Protein AF-A0A093BJF7-F1 (afdb_monomer)

Secondary structure (DSSP, 8-state):
----------PPP---------------------------------------------------TT-HHHHHS--BTTT----SGGGG-PEEPTTT--EE-TTTTT----HHHHHH----GGG--BTTT-----GGGEEE-TTT--EEEGGGSSSPPSS--SS----TT--

Mean predicted aligned error: 15.17 Å

Solvent-accessible surface area (backbone atoms only — not comparable to full-atom values): 11960 Å² total; per-residue (Å²): 142,87,80,85,87,84,83,84,77,83,74,84,92,81,80,93,75,88,85,83,86,86,84,88,87,85,90,81,87,84,87,81,86,88,85,87,84,89,88,80,86,92,82,83,88,77,88,73,78,74,75,81,70,85,69,80,80,84,77,89,85,86,76,63,98,80,42,65,66,72,74,75,49,75,50,18,74,85,79,72,44,50,60,62,79,80,56,39,55,62,47,54,17,73,79,80,61,54,31,31,34,40,77,81,72,72,50,62,95,37,75,59,26,70,73,71,53,38,56,44,85,92,63,50,40,18,75,75,79,70,46,67,67,65,67,94,46,47,44,56,16,79,64,47,60,60,27,35,34,34,72,65,42,89,79,56,42,94,64,83,72,95,62,92,46,70,45,88,84,78,105

Structure (mmCIF, N/CA/C/O backbone):
data_AF-A0A093BJF7-F1
#
_entry.id   AF-A0A093BJF7-F1
#
loop_
_atom_site.group_PDB
_atom_site.id
_atom_site.type_symbol
_atom_site.label_atom_id
_atom_site.label_alt_id
_atom_site.label_comp_id
_atom_site.label_asym_id
_atom_site.label_entity_id
_atom_site.label_seq_id
_atom_site.pdbx_PDB_ins_code
_atom_site.Cartn_x
_atom_site.Cartn_y
_atom_site.Cartn_z
_atom_site.occupancy
_atom_site.B_iso_or_equiv
_atom_site.auth_seq_id
_atom_site.auth_comp_id
_atom_site.auth_asym_id
_atom_site.auth_atom_id
_atom_site.pdbx_PDB_m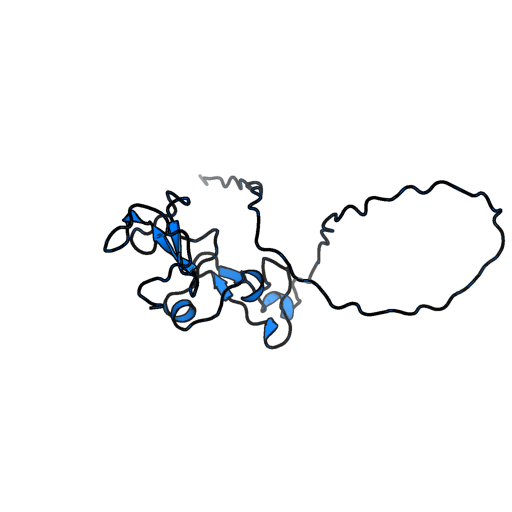odel_num
ATOM 1 N N . GLY A 1 1 ? 30.939 32.167 -0.926 1.00 39.66 1 GLY A N 1
ATOM 2 C CA . GLY A 1 1 ? 30.081 31.260 -0.145 1.00 39.66 1 GLY A CA 1
ATOM 3 C C . GLY A 1 1 ? 29.336 30.329 -1.075 1.00 39.66 1 GLY A C 1
ATOM 4 O O . GLY A 1 1 ? 28.675 30.816 -1.981 1.00 39.66 1 GLY A O 1
ATOM 5 N N . ARG A 1 2 ? 29.470 29.016 -0.872 1.00 39.56 2 ARG A N 1
ATOM 6 C CA . ARG A 1 2 ? 28.565 27.978 -1.387 1.00 39.56 2 ARG A CA 1
ATOM 7 C C . ARG A 1 2 ? 28.518 26.885 -0.322 1.00 39.56 2 ARG A C 1
ATOM 9 O O . ARG A 1 2 ? 29.534 26.258 -0.048 1.00 39.56 2 ARG A O 1
ATOM 16 N N . GLY A 1 3 ? 27.385 26.802 0.365 1.00 35.59 3 GLY A N 1
ATOM 17 C CA . GLY A 1 3 ? 27.161 25.908 1.493 1.00 35.59 3 GLY A CA 1
ATOM 18 C C . GLY A 1 3 ? 26.616 24.544 1.077 1.00 35.59 3 GLY A C 1
ATOM 19 O O . GLY A 1 3 ? 26.027 24.415 0.007 1.00 35.59 3 GLY A O 1
ATOM 20 N N . SER A 1 4 ? 26.806 23.599 2.009 1.00 38.75 4 SER A N 1
ATOM 21 C CA . SER A 1 4 ? 26.050 22.360 2.291 1.00 38.75 4 SER A CA 1
ATOM 22 C C . SER A 1 4 ? 25.881 21.350 1.143 1.00 38.75 4 SER A C 1
ATOM 24 O O . SER A 1 4 ? 25.289 21.660 0.124 1.00 38.75 4 SER A O 1
ATOM 26 N N . GLY A 1 5 ? 26.312 20.089 1.216 1.00 33.88 5 GLY A N 1
ATOM 27 C CA . GLY A 1 5 ? 26.464 19.210 2.377 1.00 33.88 5 GLY A CA 1
ATOM 28 C C . GLY A 1 5 ? 25.358 18.147 2.363 1.00 33.88 5 GLY A C 1
ATOM 29 O O . GLY A 1 5 ? 24.386 18.277 3.095 1.00 33.88 5 GLY A O 1
ATOM 30 N N . PHE A 1 6 ? 25.492 17.111 1.526 1.00 39.88 6 PHE A N 1
ATOM 31 C CA . PHE A 1 6 ? 24.613 15.933 1.530 1.00 39.88 6 PHE A CA 1
ATOM 32 C C . PHE A 1 6 ? 25.340 14.736 2.163 1.00 39.88 6 PHE A C 1
ATOM 34 O O . PHE A 1 6 ? 26.230 14.171 1.526 1.00 39.88 6 PHE A O 1
ATOM 41 N N . PRO A 1 7 ? 24.972 14.285 3.375 1.00 44.25 7 PRO A N 1
ATOM 42 C CA . PRO A 1 7 ? 25.393 12.984 3.867 1.00 44.25 7 PRO A CA 1
ATOM 43 C C . PRO A 1 7 ? 24.355 11.926 3.466 1.00 44.25 7 PRO A C 1
ATOM 45 O O . PRO A 1 7 ? 23.308 11.773 4.097 1.00 44.25 7 PRO A O 1
ATOM 48 N N . GLY A 1 8 ? 24.652 11.168 2.409 1.00 38.47 8 GLY A N 1
ATOM 49 C CA . GLY A 1 8 ? 23.887 9.985 2.015 1.00 38.47 8 GLY A CA 1
ATOM 50 C C . GLY A 1 8 ? 24.096 8.833 2.999 1.00 38.47 8 GLY A C 1
ATOM 51 O O . GLY A 1 8 ? 24.945 7.972 2.785 1.00 38.47 8 GLY A O 1
ATOM 52 N N . LYS A 1 9 ? 23.312 8.792 4.082 1.00 37.53 9 LYS A N 1
ATOM 53 C CA . LYS A 1 9 ? 23.197 7.602 4.940 1.00 37.53 9 LYS A CA 1
ATOM 54 C C . LYS A 1 9 ? 22.401 6.528 4.191 1.00 37.53 9 LYS A C 1
ATOM 56 O O . LYS A 1 9 ? 21.173 6.518 4.243 1.00 37.53 9 LYS A O 1
ATOM 61 N N . ARG A 1 10 ? 23.093 5.597 3.523 1.00 44.72 10 ARG A N 1
ATOM 62 C CA . ARG A 1 10 ? 22.508 4.290 3.180 1.00 44.72 10 ARG A CA 1
ATOM 63 C C . ARG A 1 10 ? 22.147 3.603 4.498 1.00 44.72 10 ARG A C 1
ATOM 65 O O . ARG A 1 10 ? 23.033 3.335 5.307 1.00 44.72 10 ARG A O 1
ATOM 72 N N . ARG A 1 11 ? 20.855 3.388 4.750 1.00 46.69 11 ARG A N 1
ATOM 73 C CA . ARG A 1 11 ? 20.400 2.596 5.899 1.00 46.69 11 ARG A CA 1
ATOM 74 C C . ARG A 1 11 ? 20.391 1.106 5.532 1.00 46.69 11 ARG A C 1
ATOM 76 O O . ARG A 1 11 ? 20.098 0.789 4.379 1.00 46.69 11 ARG A O 1
ATOM 83 N N . PRO A 1 12 ? 20.710 0.202 6.474 1.00 34.84 12 PRO A N 1
ATOM 84 C CA . PRO A 1 12 ? 20.737 -1.231 6.212 1.00 34.84 12 PRO A CA 1
ATOM 85 C C . PRO A 1 12 ? 19.312 -1.748 6.000 1.00 34.84 12 PRO A C 1
ATOM 87 O O . PRO A 1 12 ? 18.407 -1.388 6.753 1.00 34.84 12 PRO A O 1
ATOM 90 N N . ARG A 1 13 ? 19.113 -2.615 5.003 1.00 43.50 13 ARG A N 1
ATOM 91 C CA . ARG A 1 13 ? 17.916 -3.460 4.932 1.00 43.50 13 ARG A CA 1
ATOM 92 C C . ARG A 1 13 ? 18.049 -4.546 5.992 1.00 43.50 13 ARG A C 1
ATOM 94 O O . ARG A 1 13 ? 18.952 -5.371 5.914 1.00 43.50 13 ARG A O 1
ATOM 101 N N . GLY A 1 14 ? 17.145 -4.542 6.960 1.00 37.44 14 GLY A N 1
ATOM 102 C CA . GLY A 1 14 ? 17.016 -5.619 7.926 1.00 37.44 14 GLY A CA 1
ATOM 103 C C . GLY A 1 14 ? 15.730 -5.484 8.723 1.00 37.44 14 GLY A C 1
ATOM 104 O O . GLY A 1 14 ? 15.617 -4.581 9.542 1.00 37.44 14 GLY A O 1
ATOM 105 N N . ALA A 1 15 ? 14.786 -6.387 8.475 1.00 35.66 15 ALA A N 1
ATOM 106 C CA . ALA A 1 15 ? 13.943 -7.003 9.496 1.00 35.66 15 ALA A CA 1
ATOM 107 C C . ALA A 1 15 ? 13.157 -8.137 8.830 1.00 35.66 15 ALA A C 1
ATOM 109 O O . ALA A 1 15 ? 12.295 -7.901 7.985 1.00 35.66 15 ALA A O 1
ATOM 110 N N . GLY A 1 16 ? 13.490 -9.372 9.204 1.00 44.47 16 GLY A N 1
ATOM 111 C CA . GLY A 1 16 ? 12.647 -10.522 8.929 1.00 44.47 16 GLY A CA 1
ATOM 112 C C . GLY A 1 16 ? 11.285 -10.325 9.583 1.00 44.47 16 GLY A C 1
ATOM 113 O O . GLY A 1 16 ? 11.195 -10.025 10.772 1.00 44.47 16 GLY A O 1
ATOM 114 N N . LEU A 1 17 ? 10.234 -10.515 8.796 1.00 44.56 17 LEU A N 1
ATOM 115 C CA . LEU A 1 17 ? 8.906 -10.799 9.304 1.00 44.56 17 LEU A CA 1
ATOM 116 C C . LEU A 1 17 ? 8.446 -12.101 8.668 1.00 44.56 17 LEU A C 1
ATOM 118 O O . LEU A 1 17 ? 8.380 -12.256 7.449 1.00 44.56 17 LEU A O 1
ATOM 122 N N . SER A 1 18 ? 8.205 -13.056 9.549 1.00 42.81 18 SER A N 1
ATOM 123 C CA . SER A 1 18 ? 7.735 -14.393 9.261 1.00 42.81 18 SER A CA 1
ATOM 124 C C . SER A 1 18 ? 6.359 -14.375 8.591 1.00 42.81 18 SER A C 1
ATOM 126 O O . SER A 1 18 ? 5.424 -13.761 9.095 1.00 42.81 18 SER A O 1
ATOM 128 N N . GLY A 1 19 ? 6.223 -15.168 7.525 1.00 41.22 19 GLY A N 1
ATOM 129 C CA . GLY A 1 19 ? 5.030 -15.985 7.299 1.00 41.22 19 GLY A CA 1
ATOM 130 C C . GLY A 1 19 ? 3.944 -15.435 6.375 1.00 41.22 19 GLY A C 1
ATOM 131 O O . GLY A 1 19 ? 2.891 -15.022 6.842 1.00 41.22 19 GLY A O 1
ATOM 132 N N . ARG A 1 20 ? 4.098 -15.657 5.064 1.00 42.88 20 ARG A N 1
ATOM 133 C CA . ARG A 1 20 ? 3.015 -16.205 4.222 1.00 42.88 20 ARG A CA 1
ATOM 134 C C . ARG A 1 20 ? 3.624 -17.242 3.273 1.00 42.88 20 ARG A C 1
ATOM 136 O O . ARG A 1 20 ? 4.458 -16.922 2.436 1.00 42.88 20 ARG A O 1
ATOM 143 N N . GLY A 1 21 ? 3.278 -18.507 3.518 1.00 33.47 21 GLY A N 1
ATOM 144 C CA . GLY A 1 21 ? 3.896 -19.688 2.918 1.00 33.47 21 GLY A CA 1
ATOM 145 C C . GLY A 1 21 ? 3.739 -19.766 1.400 1.00 33.47 21 GLY A C 1
ATOM 146 O O . GLY A 1 21 ? 2.660 -19.540 0.856 1.00 33.47 21 GLY A O 1
ATOM 147 N N . GLY A 1 22 ? 4.838 -20.123 0.737 1.00 36.53 22 GLY A N 1
ATOM 148 C CA . GLY A 1 22 ? 4.892 -20.389 -0.692 1.00 36.53 22 GLY A CA 1
ATOM 149 C C . GLY A 1 22 ? 4.253 -21.725 -1.073 1.00 36.53 22 GLY A C 1
ATOM 150 O O . GLY A 1 22 ? 4.296 -22.706 -0.329 1.00 36.53 22 GLY A O 1
ATOM 151 N N . ARG A 1 23 ? 3.698 -21.772 -2.284 1.00 42.12 23 ARG A N 1
ATOM 152 C CA . ARG A 1 23 ? 3.413 -23.008 -3.017 1.00 42.12 23 ARG A CA 1
ATOM 153 C C . ARG A 1 23 ? 4.191 -22.953 -4.324 1.00 42.12 23 ARG A C 1
ATOM 155 O O . ARG A 1 23 ? 3.843 -22.192 -5.217 1.00 42.12 23 ARG A O 1
ATOM 162 N N . GLY A 1 24 ? 5.263 -23.735 -4.408 1.00 35.97 24 GLY A N 1
ATOM 163 C CA . GLY A 1 24 ? 5.992 -23.960 -5.653 1.00 35.97 24 GLY A CA 1
ATOM 164 C C . GLY A 1 24 ? 5.368 -25.081 -6.487 1.00 35.97 24 GLY A C 1
ATOM 165 O O . GLY A 1 24 ? 4.799 -26.015 -5.923 1.00 35.97 24 GLY A O 1
ATOM 166 N N . ARG A 1 25 ? 5.519 -24.999 -7.817 1.00 41.12 25 ARG A N 1
ATOM 167 C CA . ARG A 1 25 ? 6.045 -26.058 -8.712 1.00 41.12 25 ARG A CA 1
ATOM 168 C C . ARG A 1 25 ? 5.743 -25.745 -10.183 1.00 41.12 25 ARG A C 1
ATOM 170 O O . ARG A 1 25 ? 4.582 -25.699 -10.564 1.00 41.12 25 ARG A O 1
ATOM 177 N N . SER A 1 26 ? 6.778 -25.792 -11.020 1.00 36.66 26 SER A N 1
ATOM 178 C CA . SER A 1 26 ? 6.759 -26.620 -12.236 1.00 36.66 26 SER A CA 1
ATOM 179 C C . SER A 1 26 ? 8.188 -26.971 -12.651 1.00 36.66 26 SER A C 1
ATOM 181 O O . SER A 1 26 ? 9.026 -26.103 -12.872 1.00 36.66 26 SER A O 1
ATOM 183 N N . LYS A 1 27 ? 8.449 -28.277 -12.701 1.00 39.34 27 LYS A N 1
ATOM 184 C CA . LYS A 1 27 ? 9.707 -28.942 -13.043 1.00 39.34 27 LYS A CA 1
ATOM 185 C C . LYS A 1 27 ? 9.759 -29.113 -14.564 1.00 39.34 27 LYS A C 1
ATOM 187 O O . LYS A 1 27 ? 8.906 -29.817 -15.095 1.00 39.34 27 LYS A O 1
ATOM 192 N N . LEU A 1 28 ? 10.739 -28.514 -15.245 1.00 37.16 28 LEU A N 1
ATOM 193 C CA . LEU A 1 28 ? 11.035 -28.807 -16.652 1.00 37.16 28 LEU A CA 1
ATOM 194 C C . LEU A 1 28 ? 12.356 -29.586 -16.738 1.00 37.16 28 LEU A C 1
ATOM 196 O O . LEU A 1 28 ? 13.340 -29.252 -16.086 1.00 37.16 28 LEU A O 1
ATOM 200 N N . LYS A 1 29 ? 12.318 -30.699 -17.467 1.00 35.31 29 LYS A N 1
ATOM 201 C CA . LYS A 1 29 ? 13.340 -31.747 -17.538 1.00 35.31 29 LYS A CA 1
ATOM 202 C C . LYS A 1 29 ? 14.241 -31.479 -18.750 1.00 35.31 29 LYS A C 1
ATOM 204 O O . LYS A 1 29 ? 13.763 -31.612 -19.870 1.00 35.31 29 LYS A O 1
ATOM 209 N N . ASN A 1 30 ? 15.520 -31.164 -18.536 1.00 34.16 30 ASN A N 1
ATOM 210 C CA . ASN A 1 30 ? 16.539 -31.212 -19.591 1.00 34.16 30 ASN A CA 1
ATOM 211 C C . ASN A 1 30 ? 17.168 -32.611 -19.633 1.00 34.16 30 ASN A C 1
ATOM 213 O O . ASN A 1 30 ? 17.595 -33.131 -18.604 1.00 34.16 30 ASN A O 1
ATOM 217 N N . GLY A 1 31 ? 17.231 -33.212 -20.821 1.00 34.22 31 GLY A N 1
ATOM 218 C CA . GLY A 1 31 ? 18.110 -34.342 -21.115 1.00 34.22 31 GLY A CA 1
ATOM 219 C C . GLY A 1 31 ? 19.350 -33.830 -21.843 1.00 34.22 31 GLY A C 1
ATOM 220 O O . GLY A 1 31 ? 19.215 -33.192 -22.882 1.00 34.22 31 GLY A O 1
ATOM 221 N N . VAL A 1 32 ? 20.538 -34.099 -21.303 1.00 38.06 32 VAL A N 1
ATOM 222 C CA . VAL A 1 32 ? 21.822 -33.898 -21.990 1.00 38.06 32 VAL A CA 1
ATOM 223 C C . VAL A 1 32 ? 22.521 -35.250 -22.073 1.00 38.06 32 VAL A C 1
ATOM 225 O O . VAL A 1 32 ? 22.653 -35.951 -21.071 1.00 38.06 32 VAL A O 1
ATOM 228 N N . GLY A 1 33 ? 22.901 -35.615 -23.298 1.00 34.53 33 GLY A N 1
ATOM 229 C CA . GLY A 1 33 ? 23.634 -36.828 -23.633 1.00 34.53 33 GLY A CA 1
ATOM 230 C C . GLY A 1 33 ? 25.110 -36.757 -23.242 1.00 34.53 33 GLY A C 1
ATOM 231 O O . GLY A 1 33 ? 25.728 -35.696 -23.212 1.00 34.53 33 GLY A O 1
ATOM 232 N N . THR A 1 34 ? 25.630 -37.934 -22.927 1.00 34.00 34 THR A N 1
ATOM 233 C CA . THR A 1 34 ? 26.943 -38.258 -22.371 1.00 34.00 34 THR A CA 1
ATOM 234 C C . THR A 1 34 ? 28.069 -38.166 -23.406 1.00 34.00 34 THR A C 1
ATOM 236 O O . THR A 1 34 ? 27.923 -38.672 -24.516 1.00 34.00 34 THR A O 1
ATOM 239 N N . VAL A 1 35 ? 29.231 -37.640 -23.009 1.00 36.06 35 VAL A N 1
ATOM 240 C CA . VAL A 1 35 ? 30.523 -37.942 -23.649 1.00 36.06 35 VAL A CA 1
ATOM 241 C C . VAL A 1 35 ? 31.495 -38.380 -22.553 1.00 36.06 35 VAL A C 1
ATOM 243 O O . VAL A 1 35 ? 31.699 -37.672 -21.571 1.00 36.06 35 VAL A O 1
ATOM 246 N N . VAL A 1 36 ? 32.033 -39.588 -22.711 1.00 34.81 36 VAL A N 1
ATOM 247 C CA . VAL A 1 36 ? 32.970 -40.267 -21.806 1.00 34.81 36 VAL A CA 1
ATOM 248 C C . VAL A 1 36 ? 34.414 -40.059 -22.272 1.00 34.81 36 VAL A C 1
ATOM 250 O O . VAL A 1 36 ? 34.686 -40.147 -23.467 1.00 34.81 36 VAL A O 1
ATOM 253 N N . ILE A 1 37 ? 35.346 -39.849 -21.336 1.00 37.12 37 ILE A N 1
ATOM 254 C CA . ILE A 1 37 ? 36.798 -39.995 -21.555 1.00 37.12 37 ILE A CA 1
ATOM 255 C C . ILE A 1 37 ? 37.374 -40.822 -20.383 1.00 37.12 37 ILE A C 1
ATOM 257 O O . ILE A 1 37 ? 37.041 -40.523 -19.235 1.00 37.12 37 ILE A O 1
ATOM 261 N N . PRO A 1 38 ? 38.189 -41.869 -20.630 1.00 32.50 38 PRO A N 1
ATOM 262 C CA . PRO A 1 38 ? 38.652 -42.798 -19.597 1.00 32.50 38 PRO A CA 1
ATOM 263 C C . PRO A 1 38 ? 40.009 -42.393 -18.994 1.00 32.50 38 PRO A C 1
ATOM 265 O O . PRO A 1 38 ? 40.899 -41.970 -19.730 1.00 32.50 38 PRO A O 1
ATOM 268 N N . GLY A 1 39 ? 40.205 -42.608 -17.682 1.00 38.94 39 GLY A N 1
ATOM 269 C CA . GLY A 1 39 ? 41.561 -42.661 -17.110 1.00 38.94 39 GLY A CA 1
ATOM 270 C C . GLY A 1 39 ? 41.817 -42.120 -15.698 1.00 38.94 39 GLY A C 1
ATOM 271 O O . GLY A 1 39 ? 42.900 -41.584 -15.498 1.00 38.94 39 GLY A O 1
ATOM 272 N N . VAL A 1 40 ? 40.921 -42.259 -14.709 1.00 34.25 40 VAL A N 1
ATOM 273 C CA . VAL A 1 40 ? 41.287 -42.030 -13.291 1.00 34.25 40 VAL A CA 1
ATOM 274 C C . VAL A 1 40 ? 40.641 -43.083 -12.385 1.00 34.25 40 VAL A C 1
ATOM 276 O O . VAL A 1 40 ? 39.472 -43.429 -12.531 1.00 34.25 40 VAL A O 1
ATOM 279 N N . THR A 1 41 ? 41.465 -43.622 -11.493 1.00 37.06 41 THR A N 1
ATOM 280 C CA . THR A 1 41 ? 41.245 -44.740 -10.569 1.00 37.06 41 THR A CA 1
ATOM 281 C C . THR A 1 41 ? 40.142 -44.500 -9.535 1.00 37.06 41 THR A C 1
ATOM 283 O O . THR A 1 41 ? 40.013 -43.411 -8.984 1.00 37.06 41 THR A O 1
ATOM 286 N N . THR A 1 42 ? 39.403 -45.566 -9.231 1.00 40.66 42 THR A N 1
ATOM 287 C CA . THR A 1 42 ? 38.348 -45.674 -8.216 1.00 40.66 42 THR A CA 1
ATOM 288 C C . THR A 1 42 ? 38.885 -45.553 -6.788 1.00 40.66 42 THR A C 1
ATOM 290 O O . THR A 1 42 ? 39.727 -46.359 -6.389 1.00 40.66 42 THR A O 1
ATOM 293 N N . MET A 1 43 ? 38.335 -44.627 -5.999 1.00 39.03 43 MET A N 1
ATOM 294 C CA . MET A 1 43 ? 38.333 -44.688 -4.533 1.00 39.03 43 MET A CA 1
ATOM 295 C C . MET A 1 43 ? 36.966 -44.217 -4.019 1.00 39.03 43 MET A C 1
ATOM 297 O O . MET A 1 43 ? 36.495 -43.141 -4.380 1.00 39.03 43 MET A O 1
ATOM 301 N N . ASP A 1 44 ? 36.326 -45.079 -3.234 1.00 36.31 44 ASP A N 1
ATOM 302 C CA . ASP A 1 44 ? 34.984 -44.929 -2.674 1.00 36.31 44 ASP A CA 1
ATOM 303 C C . ASP A 1 44 ? 34.971 -44.119 -1.364 1.00 36.31 44 ASP A C 1
ATOM 305 O O . ASP A 1 44 ? 35.932 -44.132 -0.597 1.00 36.31 44 ASP A O 1
ATOM 309 N N . ILE A 1 45 ? 33.793 -43.547 -1.084 1.00 41.09 45 ILE A N 1
ATOM 310 C CA . ILE A 1 45 ? 33.260 -43.140 0.230 1.00 41.09 45 ILE A CA 1
ATOM 311 C C . ILE A 1 45 ? 33.834 -41.863 0.874 1.00 41.09 45 ILE A C 1
ATOM 313 O O . ILE A 1 45 ? 34.836 -41.848 1.582 1.00 41.09 45 ILE A O 1
ATOM 317 N N . SER A 1 46 ? 33.032 -40.798 0.806 1.00 40.66 46 SER A N 1
ATOM 318 C CA . SER A 1 46 ? 32.284 -40.322 1.981 1.00 40.66 46 SER A CA 1
ATOM 319 C C . SER A 1 46 ? 31.133 -39.428 1.535 1.00 40.66 46 SER A C 1
ATOM 321 O O . SER A 1 46 ? 31.324 -38.421 0.860 1.00 40.66 46 SER A O 1
ATOM 323 N N . SER A 1 47 ? 29.917 -39.826 1.902 1.00 43.66 47 SER A N 1
ATOM 324 C CA . SER A 1 47 ? 28.706 -39.032 1.733 1.00 43.66 47 SER A CA 1
ATOM 325 C C . SER A 1 47 ? 28.761 -37.818 2.657 1.00 43.66 47 SER A C 1
ATOM 327 O O . SER A 1 47 ? 28.248 -37.860 3.773 1.00 43.66 47 SER A O 1
ATOM 329 N N . ASN A 1 48 ? 29.354 -36.723 2.190 1.00 39.25 48 ASN A N 1
ATOM 330 C CA . ASN A 1 48 ? 28.978 -35.418 2.704 1.00 39.25 48 ASN A CA 1
ATOM 331 C C . ASN A 1 48 ? 27.605 -35.118 2.114 1.00 39.25 48 ASN A C 1
ATOM 333 O O . ASN A 1 48 ? 27.445 -34.923 0.912 1.00 39.25 48 ASN A O 1
ATOM 337 N N . LYS A 1 49 ? 26.580 -35.201 2.964 1.00 43.31 49 LYS A N 1
ATOM 338 C CA . LYS A 1 49 ? 25.312 -34.540 2.687 1.00 43.31 49 LYS A CA 1
ATOM 339 C C . LYS A 1 49 ? 25.640 -33.056 2.670 1.00 43.31 49 LYS A C 1
ATOM 341 O O . LYS A 1 49 ? 25.685 -32.442 3.730 1.00 43.31 49 LYS A O 1
ATOM 346 N N . ASP A 1 50 ? 25.930 -32.528 1.489 1.00 45.91 50 ASP A N 1
ATOM 347 C CA . ASP A 1 50 ? 25.912 -31.095 1.273 1.00 45.91 50 ASP A CA 1
ATOM 348 C C . ASP A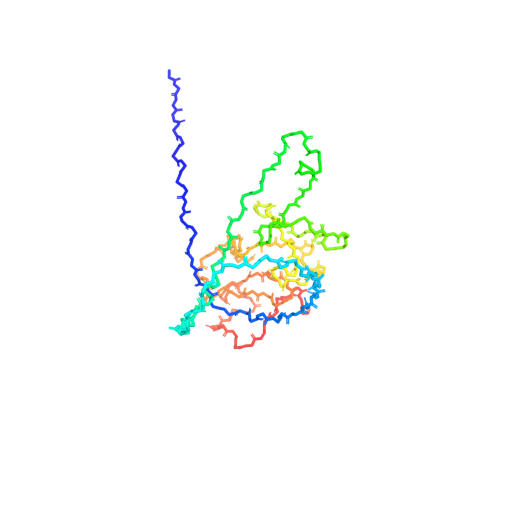 1 50 ? 24.488 -30.657 1.609 1.00 45.91 50 ASP A C 1
ATOM 350 O O . ASP A 1 50 ? 23.519 -30.975 0.913 1.00 45.91 50 ASP A O 1
ATOM 354 N N . GLU A 1 51 ? 24.346 -30.036 2.774 1.00 58.44 51 GLU A N 1
ATOM 355 C CA . GLU A 1 51 ? 23.188 -29.228 3.089 1.00 58.44 51 GLU A CA 1
ATOM 356 C C . GLU A 1 51 ? 23.155 -28.166 1.991 1.00 58.44 51 GLU A C 1
ATOM 358 O O . GLU A 1 51 ? 23.976 -27.253 2.000 1.00 58.44 51 GLU A O 1
ATOM 363 N N . GLU A 1 52 ? 22.300 -28.355 0.976 1.00 59.84 52 GLU A N 1
ATOM 364 C CA . GLU A 1 52 ? 22.061 -27.371 -0.082 1.00 59.84 52 GLU A CA 1
ATOM 365 C C . GLU A 1 52 ? 21.544 -26.101 0.592 1.00 59.84 52 GLU A C 1
ATOM 367 O O . GLU A 1 52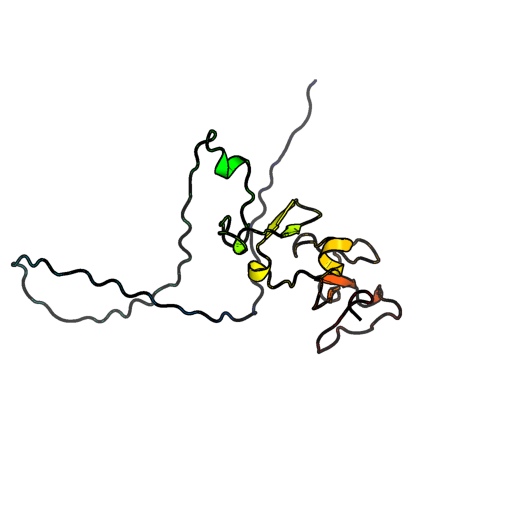 ? 20.347 -25.890 0.811 1.00 59.84 52 GLU A O 1
ATOM 372 N N . GLU A 1 53 ? 22.500 -25.275 0.995 1.00 58.75 53 GLU A N 1
ATOM 373 C CA . GLU A 1 53 ? 22.294 -23.961 1.535 1.00 58.75 53 GLU A CA 1
ATOM 374 C C . GLU A 1 53 ? 21.591 -23.184 0.427 1.00 58.75 53 GLU A C 1
ATOM 376 O O . GLU A 1 53 ? 22.153 -22.937 -0.643 1.00 58.75 53 GLU A O 1
ATOM 381 N N . ASN A 1 54 ? 20.321 -22.853 0.655 1.00 60.25 54 ASN A N 1
ATOM 382 C CA . ASN A 1 54 ? 19.499 -22.032 -0.225 1.00 60.25 54 ASN A CA 1
ATOM 383 C C . ASN A 1 54 ? 20.024 -20.583 -0.211 1.00 60.25 54 ASN A C 1
ATOM 385 O O . ASN A 1 54 ? 19.314 -19.650 0.174 1.00 60.25 54 ASN A O 1
ATOM 389 N N . SER A 1 55 ? 21.300 -20.399 -0.555 1.00 72.56 55 SER A N 1
ATOM 390 C CA . SER A 1 55 ? 21.936 -19.102 -0.661 1.00 72.56 55 SER A CA 1
ATOM 391 C C . SER A 1 55 ? 21.277 -18.389 -1.837 1.00 72.56 55 SER A C 1
ATOM 393 O O . SER A 1 55 ? 21.324 -18.817 -2.993 1.00 72.56 55 SER A O 1
ATOM 395 N N . MET A 1 56 ? 20.548 -17.319 -1.526 1.00 69.62 56 MET A N 1
ATOM 396 C CA . MET A 1 56 ? 20.012 -16.423 -2.540 1.00 69.62 56 MET A CA 1
ATOM 397 C C . MET A 1 56 ? 21.192 -15.871 -3.341 1.00 69.62 56 MET A C 1
ATOM 399 O O . MET A 1 56 ? 21.972 -15.060 -2.845 1.00 69.62 56 MET A O 1
ATOM 403 N N . HIS A 1 57 ? 21.335 -16.335 -4.580 1.00 75.62 57 HIS A N 1
ATOM 404 C CA . HIS A 1 57 ? 22.347 -15.844 -5.498 1.00 75.62 57 HIS A CA 1
ATOM 405 C C . HIS A 1 57 ? 21.936 -14.446 -5.969 1.00 75.62 57 HIS A C 1
ATOM 407 O O . HIS A 1 57 ? 20.919 -14.262 -6.634 1.00 75.62 57 HIS A O 1
ATOM 413 N N . ASN A 1 58 ? 22.727 -13.438 -5.612 1.00 77.50 58 ASN A N 1
ATOM 414 C CA . ASN A 1 58 ? 22.530 -12.084 -6.115 1.00 77.50 58 ASN A CA 1
ATOM 415 C C . ASN A 1 58 ? 23.348 -11.908 -7.395 1.00 77.50 58 ASN A C 1
ATOM 417 O O . ASN A 1 58 ? 24.571 -11.779 -7.342 1.00 77.50 58 ASN A O 1
ATOM 421 N N . THR A 1 59 ? 22.677 -11.873 -8.543 1.00 83.25 59 THR A N 1
ATOM 422 C CA . THR A 1 59 ? 23.310 -11.570 -9.831 1.00 83.25 59 THR A CA 1
ATOM 423 C C . THR A 1 59 ? 23.061 -10.114 -10.203 1.00 83.25 59 THR A C 1
ATOM 425 O O . THR A 1 59 ? 21.923 -9.650 -10.230 1.00 83.25 59 THR A O 1
ATOM 428 N N . VAL A 1 60 ? 24.134 -9.381 -10.503 1.00 87.19 60 VAL A N 1
ATOM 429 C CA . VAL A 1 60 ? 24.034 -8.022 -11.042 1.00 87.19 60 VAL A CA 1
ATOM 430 C C . VAL A 1 60 ? 23.750 -8.113 -12.537 1.00 87.19 60 VAL A C 1
ATOM 432 O O . VAL A 1 60 ? 24.508 -8.743 -13.271 1.00 87.19 60 VAL A O 1
ATOM 435 N N . VAL A 1 61 ? 22.683 -7.456 -12.988 1.00 82.94 61 VAL A N 1
ATOM 436 C CA . VAL A 1 61 ? 22.365 -7.306 -14.413 1.00 82.94 61 VAL A CA 1
ATOM 437 C C . VAL A 1 61 ? 22.715 -5.882 -14.834 1.00 82.94 61 VAL A C 1
ATOM 439 O O . VAL A 1 61 ? 22.282 -4.920 -14.201 1.00 82.94 61 VAL A O 1
ATOM 442 N N . LEU A 1 62 ? 23.538 -5.751 -15.874 1.00 89.44 62 LEU A N 1
ATOM 443 C CA . LEU A 1 62 ? 23.965 -4.467 -16.427 1.00 89.44 62 LEU A CA 1
ATOM 444 C C . LEU A 1 62 ? 23.243 -4.223 -17.751 1.00 89.44 62 LEU A C 1
ATOM 446 O O . LEU A 1 62 ? 23.216 -5.101 -18.611 1.00 89.44 62 LEU A O 1
ATOM 450 N N . PHE A 1 63 ? 22.703 -3.020 -17.919 1.00 89.19 63 PHE A N 1
ATOM 451 C CA . PHE A 1 63 ? 22.040 -2.591 -19.147 1.00 89.19 63 PHE A CA 1
ATOM 452 C C . PHE A 1 63 ? 22.784 -1.410 -19.763 1.00 89.19 63 PHE A C 1
ATOM 454 O O . PHE A 1 63 ? 23.369 -0.589 -19.051 1.00 89.19 63 PHE A O 1
ATOM 461 N N . SER A 1 64 ? 22.758 -1.321 -21.093 1.00 93.75 64 SER A N 1
ATOM 462 C CA . SER A 1 64 ? 23.268 -0.141 -21.788 1.00 93.75 64 SER A CA 1
ATOM 463 C C . SER A 1 64 ? 22.417 1.076 -21.427 1.00 93.75 64 SER A C 1
ATOM 465 O O . SER A 1 64 ? 21.191 0.999 -21.427 1.00 93.75 64 SER A O 1
ATOM 467 N N . ASN A 1 65 ? 23.046 2.234 -21.226 1.00 91.56 65 ASN A N 1
ATOM 468 C CA . ASN A 1 65 ? 22.327 3.500 -21.050 1.00 91.56 65 ASN A CA 1
ATOM 469 C C . ASN A 1 65 ? 21.583 3.966 -22.320 1.00 91.56 65 ASN A C 1
ATOM 471 O O . ASN A 1 65 ? 20.913 4.992 -22.287 1.00 91.56 65 ASN A O 1
ATOM 475 N N . SER A 1 66 ? 21.734 3.247 -23.435 1.00 95.06 66 SER A N 1
ATOM 476 C CA . SER A 1 66 ? 21.026 3.465 -24.697 1.00 95.06 66 SER A CA 1
ATOM 477 C C . SER A 1 66 ? 19.910 2.445 -24.953 1.00 95.06 66 SER A C 1
ATOM 479 O O . SER A 1 66 ? 19.220 2.541 -25.972 1.00 95.06 66 SER A O 1
ATOM 481 N N . ASP A 1 67 ? 19.709 1.475 -24.054 1.00 94.25 67 ASP A N 1
ATOM 482 C CA . ASP A 1 67 ? 18.652 0.475 -24.185 1.00 94.25 67 ASP A CA 1
ATOM 483 C C . ASP A 1 67 ? 17.282 1.106 -23.899 1.00 94.25 67 ASP A C 1
ATOM 485 O O . ASP A 1 67 ? 16.877 1.323 -22.755 1.00 94.25 67 ASP A O 1
ATOM 489 N N . LYS A 1 68 ? 16.540 1.386 -24.973 1.00 93.12 68 LYS A N 1
ATOM 490 C CA . LYS A 1 68 ? 15.224 2.028 -24.897 1.00 93.12 68 LYS A CA 1
ATOM 491 C C . LYS A 1 68 ? 14.203 1.226 -24.095 1.00 93.12 68 LYS A C 1
ATOM 493 O O . LYS A 1 68 ? 13.338 1.857 -23.491 1.00 93.12 68 LYS A O 1
ATOM 498 N N . PHE A 1 69 ? 14.273 -0.107 -24.107 1.00 89.81 69 PHE A N 1
ATOM 499 C CA . PHE A 1 69 ? 13.317 -0.952 -23.393 1.00 89.81 69 PHE A CA 1
ATOM 500 C C . PHE A 1 69 ? 13.471 -0.741 -21.889 1.00 89.81 69 PHE A C 1
ATOM 502 O O . PHE A 1 69 ? 12.511 -0.374 -21.217 1.00 89.81 69 PHE A O 1
ATOM 509 N N . THR A 1 70 ? 14.698 -0.859 -21.385 1.00 89.56 70 THR A N 1
ATOM 510 C CA . THR A 1 70 ? 14.973 -0.696 -19.946 1.00 89.56 70 THR A CA 1
ATOM 511 C C . THR A 1 70 ? 14.787 0.734 -19.441 1.00 89.56 70 THR A C 1
ATOM 513 O O . THR A 1 70 ? 14.499 0.932 -18.266 1.00 89.56 70 THR A O 1
ATOM 516 N N . LEU A 1 71 ? 14.904 1.732 -20.323 1.00 88.94 71 LEU A N 1
ATOM 517 C CA . LEU A 1 71 ? 14.690 3.141 -19.982 1.00 88.94 71 LEU A CA 1
ATOM 518 C C . LEU A 1 71 ? 13.214 3.556 -19.893 1.00 88.94 71 LEU A C 1
ATOM 520 O O . LEU A 1 71 ? 12.922 4.565 -19.259 1.00 88.94 71 LEU A O 1
ATOM 524 N N . HIS A 1 72 ? 12.296 2.837 -20.549 1.00 88.06 72 HIS A N 1
ATOM 525 C CA . HIS A 1 72 ? 10.874 3.215 -20.632 1.00 88.06 72 HIS A CA 1
ATOM 526 C C . HIS A 1 72 ? 9.931 2.195 -19.990 1.00 88.06 72 HIS A C 1
ATOM 528 O O . HIS A 1 72 ? 8.714 2.329 -20.119 1.00 88.06 72 HIS A O 1
ATOM 534 N N . GLN A 1 73 ? 10.462 1.145 -19.369 1.00 88.94 73 GLN A N 1
ATOM 535 C CA . GLN A 1 73 ? 9.674 0.134 -18.677 1.00 88.94 73 GLN A CA 1
ATOM 536 C C . GLN A 1 73 ? 10.055 0.115 -17.205 1.00 88.94 73 GLN A C 1
ATOM 538 O O . GLN A 1 73 ? 11.232 0.163 -16.852 1.00 88.94 73 GLN A O 1
ATOM 543 N N . ASP A 1 74 ? 9.048 0.013 -16.350 1.00 92.00 74 ASP A N 1
ATOM 544 C CA . ASP A 1 74 ? 9.257 -0.144 -14.921 1.00 92.00 74 ASP A CA 1
ATOM 545 C C . ASP A 1 74 ? 9.569 -1.603 -14.580 1.00 92.00 74 ASP A C 1
ATOM 547 O O . ASP A 1 74 ? 9.102 -2.537 -15.230 1.00 92.00 74 ASP A O 1
ATOM 551 N N . MET A 1 75 ? 10.3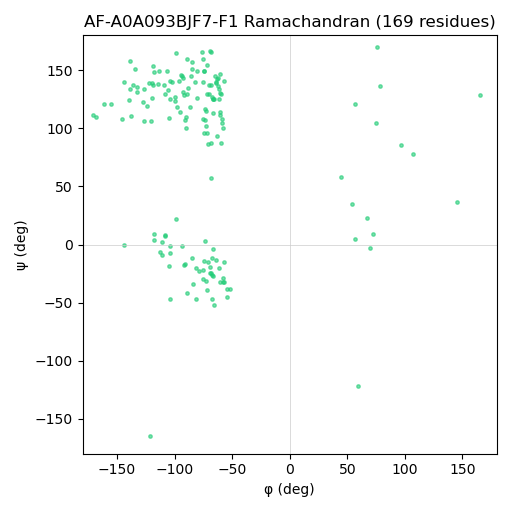56 -1.805 -13.527 1.00 93.06 75 MET A N 1
ATOM 552 C CA . MET A 1 75 ? 10.745 -3.126 -13.043 1.00 93.06 75 MET A CA 1
ATOM 553 C C . MET A 1 75 ? 10.159 -3.365 -11.655 1.00 93.06 75 MET A C 1
ATOM 555 O O . MET A 1 75 ? 10.188 -2.484 -10.790 1.00 93.06 75 MET A O 1
ATOM 559 N N . CYS A 1 76 ? 9.657 -4.576 -11.411 1.00 95.44 76 CYS A N 1
ATOM 560 C CA . CYS A 1 76 ? 9.171 -4.932 -10.089 1.00 95.44 76 CYS A CA 1
ATOM 561 C C . CYS A 1 76 ? 10.320 -4.977 -9.076 1.00 95.44 76 CYS A C 1
ATOM 563 O O . CYS A 1 76 ? 11.263 -5.750 -9.232 1.00 95.44 76 CYS A O 1
ATOM 565 N N . VAL A 1 77 ? 10.204 -4.228 -7.979 1.00 94.88 77 VAL A N 1
ATOM 566 C CA . VAL A 1 77 ? 11.244 -4.185 -6.935 1.00 94.88 77 VAL A CA 1
ATOM 567 C C . VAL A 1 77 ? 11.372 -5.492 -6.136 1.00 94.88 77 VAL A C 1
ATOM 569 O O . VAL A 1 77 ? 12.400 -5.726 -5.506 1.00 94.88 77 VAL A O 1
ATOM 572 N N . VAL A 1 78 ? 10.347 -6.351 -6.154 1.00 94.00 78 VAL A N 1
ATOM 573 C CA . VAL A 1 78 ? 10.337 -7.616 -5.397 1.00 94.00 78 VAL A CA 1
ATOM 574 C C . VAL A 1 78 ? 11.105 -8.711 -6.129 1.00 94.00 78 VAL A C 1
ATOM 576 O O . VAL A 1 78 ? 11.903 -9.405 -5.511 1.00 94.00 78 VAL A O 1
ATOM 579 N N . CYS A 1 79 ? 10.869 -8.875 -7.433 1.00 93.25 79 CYS A N 1
ATOM 580 C CA . CYS A 1 79 ? 11.465 -9.957 -8.225 1.00 93.25 79 CYS A CA 1
ATOM 581 C C . CYS A 1 79 ? 12.478 -9.488 -9.276 1.00 93.25 79 CYS A C 1
ATOM 583 O O . CYS A 1 79 ? 13.102 -10.329 -9.913 1.00 93.25 79 CYS A O 1
ATOM 585 N N . GLY A 1 80 ? 12.640 -8.178 -9.484 1.00 91.25 80 GLY A N 1
ATOM 586 C CA . GLY A 1 80 ? 13.593 -7.629 -10.451 1.00 91.25 80 GLY A CA 1
ATOM 587 C C . GLY A 1 80 ? 13.244 -7.929 -11.910 1.00 91.25 80 GLY A C 1
ATOM 588 O O . GLY A 1 80 ? 14.131 -7.946 -12.755 1.00 91.25 80 GLY A O 1
ATOM 589 N N . SER A 1 81 ? 11.973 -8.204 -12.218 1.00 91.19 81 SER A N 1
ATOM 590 C CA . SER A 1 81 ? 11.525 -8.491 -13.582 1.00 91.19 81 SER A CA 1
ATOM 591 C C . SER A 1 81 ? 10.495 -7.475 -14.070 1.00 91.19 81 SER A C 1
ATOM 593 O O . SER A 1 81 ? 9.778 -6.863 -13.276 1.00 91.19 81 SER A O 1
ATOM 595 N N . PHE A 1 82 ? 10.443 -7.308 -15.391 1.00 91.88 82 PHE A N 1
ATOM 596 C CA . PHE A 1 82 ? 9.458 -6.482 -16.095 1.00 91.88 82 PHE A CA 1
ATOM 597 C C . PHE A 1 82 ? 8.121 -7.210 -16.309 1.00 91.88 82 PHE A C 1
ATOM 599 O O . PHE A 1 82 ? 7.116 -6.564 -16.563 1.00 91.88 82 PHE A O 1
ATOM 606 N N . GLY A 1 83 ? 8.117 -8.549 -16.232 1.00 89.75 83 GLY A N 1
ATOM 607 C CA . GLY A 1 83 ? 6.978 -9.396 -16.602 1.00 89.75 83 GLY A CA 1
ATOM 608 C C . GLY A 1 83 ? 6.802 -9.546 -18.121 1.00 89.75 83 GLY A C 1
ATOM 609 O O . GLY A 1 83 ? 7.457 -8.868 -18.913 1.00 89.75 83 GLY A O 1
ATOM 610 N N . GLN A 1 84 ? 5.924 -10.460 -18.547 1.00 87.44 84 GLN A N 1
ATOM 611 C CA . GLN A 1 84 ? 5.569 -10.645 -19.959 1.00 87.44 84 GLN A CA 1
ATOM 612 C C . GLN A 1 84 ? 4.048 -10.573 -20.151 1.00 87.44 84 GLN A C 1
ATOM 614 O O . GLN A 1 84 ? 3.270 -11.171 -19.408 1.00 87.44 84 GLN A O 1
ATOM 619 N N . GLY A 1 85 ? 3.598 -9.829 -21.167 1.00 88.94 85 GLY A N 1
ATOM 620 C CA . GLY A 1 85 ? 2.174 -9.686 -21.475 1.00 88.94 85 GLY A CA 1
ATOM 621 C C . GLY A 1 85 ? 1.380 -9.088 -20.308 1.00 88.94 85 GLY A C 1
ATOM 622 O O . GLY A 1 85 ? 1.670 -7.985 -19.853 1.00 88.94 85 GLY A O 1
ATOM 623 N N . ALA A 1 86 ? 0.367 -9.810 -19.819 1.00 85.31 86 ALA A N 1
ATOM 624 C CA . ALA A 1 86 ? -0.453 -9.358 -18.692 1.00 85.31 86 ALA A CA 1
ATOM 625 C C . ALA A 1 86 ? 0.320 -9.296 -17.363 1.00 85.31 86 ALA A C 1
ATOM 627 O O . ALA A 1 86 ? -0.040 -8.492 -16.503 1.00 85.31 86 ALA A O 1
ATOM 628 N N . GLU A 1 87 ? 1.377 -10.101 -17.207 1.00 84.00 87 GLU A N 1
ATOM 629 C CA . GLU A 1 87 ? 2.221 -10.092 -16.007 1.00 84.00 87 GLU A CA 1
ATOM 630 C C . GLU A 1 87 ? 3.044 -8.812 -15.899 1.00 84.00 87 GLU A C 1
ATOM 632 O O . GLU A 1 87 ? 3.349 -8.405 -14.790 1.00 84.00 87 GLU A O 1
ATOM 637 N N . GLY A 1 88 ? 3.322 -8.125 -17.014 1.00 87.56 88 GLY A N 1
ATOM 638 C CA . GLY A 1 88 ? 4.031 -6.841 -16.994 1.00 87.56 88 GLY A CA 1
ATOM 639 C C . GLY A 1 88 ? 3.198 -5.658 -16.499 1.00 87.56 88 GLY A C 1
ATOM 640 O O . GLY A 1 88 ? 3.666 -4.521 -16.491 1.00 87.56 88 GLY A O 1
ATOM 641 N N . ARG A 1 89 ? 1.947 -5.885 -16.075 1.00 91.00 89 ARG A N 1
ATOM 642 C CA . ARG A 1 89 ? 1.157 -4.846 -15.409 1.00 91.00 89 ARG A CA 1
ATOM 643 C C . ARG A 1 89 ? 1.643 -4.672 -13.981 1.00 91.00 89 ARG A C 1
ATOM 645 O O . ARG A 1 89 ? 1.376 -5.497 -13.107 1.00 91.00 89 ARG A O 1
ATOM 652 N N . LEU A 1 90 ? 2.305 -3.550 -13.757 1.00 94.94 90 LEU A N 1
ATOM 653 C CA . LEU A 1 90 ? 2.811 -3.161 -12.456 1.00 94.94 90 LEU A CA 1
ATOM 654 C C . LEU A 1 90 ? 1.825 -2.249 -11.728 1.00 94.94 90 LEU A C 1
ATOM 656 O O . LEU A 1 90 ? 1.116 -1.437 -12.321 1.00 94.94 90 LEU A O 1
ATOM 660 N N . LEU A 1 91 ? 1.799 -2.401 -10.412 1.00 95.50 91 LEU A N 1
ATOM 661 C CA . LEU A 1 91 ? 1.162 -1.497 -9.476 1.00 95.50 91 LEU A CA 1
ATOM 662 C C . LEU A 1 91 ? 2.236 -0.568 -8.910 1.00 95.50 91 LEU A C 1
ATOM 664 O O . LEU A 1 91 ? 3.177 -1.028 -8.261 1.00 95.50 91 LEU A O 1
ATOM 668 N N . ALA A 1 92 ? 2.095 0.731 -9.152 1.00 96.44 92 ALA A N 1
ATOM 669 C CA . ALA A 1 92 ? 2.989 1.737 -8.597 1.00 96.44 92 ALA A CA 1
ATOM 670 C C . ALA A 1 92 ? 2.491 2.200 -7.220 1.00 96.44 92 ALA A C 1
ATOM 672 O O . ALA A 1 92 ? 1.308 2.496 -7.039 1.00 96.44 92 ALA A O 1
ATOM 673 N N . CY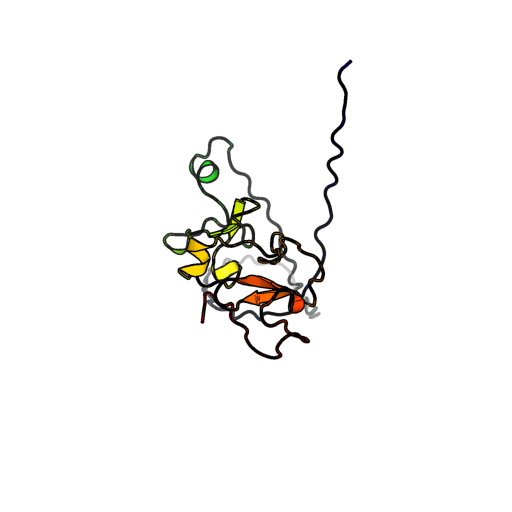S A 1 93 ? 3.399 2.290 -6.248 1.00 97.31 93 CYS A N 1
ATOM 674 C CA . CYS A 1 93 ? 3.117 2.942 -4.974 1.00 97.31 93 CYS A CA 1
ATOM 675 C C . CYS A 1 93 ? 2.892 4.440 -5.203 1.00 97.31 93 CYS A C 1
ATOM 677 O O . CYS A 1 93 ? 3.776 5.128 -5.718 1.00 97.31 93 CYS A O 1
ATOM 679 N N . SER A 1 94 ? 1.752 4.965 -4.754 1.00 95.81 94 SER A N 1
ATOM 680 C CA . SER A 1 94 ? 1.385 6.377 -4.938 1.00 95.81 94 SER A CA 1
ATOM 681 C C . SER A 1 94 ? 2.306 7.372 -4.222 1.00 95.81 94 SER A C 1
ATOM 683 O O . SER A 1 94 ? 2.255 8.563 -4.514 1.00 95.81 94 SER A O 1
ATOM 685 N N . GLN A 1 95 ? 3.153 6.902 -3.301 1.00 96.00 95 GLN A N 1
ATOM 686 C CA . GLN A 1 95 ? 4.048 7.748 -2.514 1.00 96.00 95 GLN A CA 1
ATOM 687 C C . GLN A 1 95 ? 5.509 7.685 -2.975 1.00 96.00 95 GLN A C 1
ATOM 689 O O . GLN A 1 95 ? 6.146 8.725 -3.102 1.00 96.00 95 GLN A O 1
ATOM 694 N N . CYS A 1 96 ? 6.066 6.490 -3.208 1.00 97.44 96 CYS A N 1
ATOM 695 C CA . CYS A 1 96 ? 7.477 6.341 -3.594 1.00 97.44 96 CYS A CA 1
ATOM 696 C C . CYS A 1 96 ? 7.693 6.024 -5.079 1.00 97.44 96 CYS A C 1
ATOM 698 O O . CYS A 1 96 ? 8.840 5.958 -5.515 1.00 97.44 96 CYS A O 1
ATOM 700 N N . GLY A 1 97 ? 6.624 5.774 -5.842 1.00 96.44 97 GLY A N 1
ATOM 701 C CA . GLY A 1 97 ? 6.692 5.428 -7.264 1.00 96.44 97 GLY A CA 1
ATOM 702 C C . GLY A 1 97 ? 7.272 4.045 -7.564 1.00 96.44 97 GLY A C 1
ATOM 703 O O . GLY A 1 97 ? 7.297 3.638 -8.720 1.00 96.44 97 GLY A O 1
ATOM 704 N N . GLN A 1 98 ? 7.723 3.292 -6.553 1.00 97.00 98 GLN A N 1
ATOM 705 C CA . GLN A 1 98 ? 8.221 1.938 -6.778 1.00 97.00 98 GLN A CA 1
ATOM 706 C C . GLN A 1 98 ? 7.114 1.038 -7.317 1.00 97.00 98 GLN A C 1
ATOM 708 O O . GLN A 1 98 ? 5.957 1.125 -6.894 1.00 97.00 98 GLN A O 1
ATOM 713 N N . CYS A 1 99 ? 7.504 0.163 -8.236 1.00 96.88 99 CYS A N 1
ATOM 714 C CA . CYS A 1 99 ? 6.597 -0.700 -8.966 1.00 96.88 99 CYS A CA 1
ATOM 715 C C . CYS A 1 99 ? 6.640 -2.136 -8.445 1.00 96.88 99 CYS A C 1
ATOM 717 O O . CYS A 1 99 ? 7.696 -2.686 -8.117 1.00 96.88 99 CYS A O 1
ATOM 719 N N . TYR A 1 100 ? 5.465 -2.752 -8.378 1.00 97.31 100 TYR A N 1
ATOM 720 C CA . TYR A 1 100 ? 5.257 -4.077 -7.813 1.00 97.31 100 TYR A CA 1
ATOM 721 C C . TYR A 1 100 ? 4.334 -4.880 -8.718 1.00 97.31 100 TYR A C 1
ATOM 723 O O . TYR A 1 100 ? 3.304 -4.374 -9.156 1.00 97.31 100 TYR A O 1
ATOM 731 N N . HIS A 1 101 ? 4.638 -6.152 -8.959 1.00 96.50 101 HIS A N 1
ATOM 732 C CA . HIS A 1 101 ? 3.618 -7.033 -9.510 1.00 96.50 101 HIS A CA 1
ATOM 733 C C . HIS A 1 101 ? 2.529 -7.268 -8.458 1.00 96.50 101 HIS A C 1
ATOM 735 O O . HIS A 1 101 ? 2.872 -7.550 -7.303 1.00 96.50 101 HIS A O 1
ATOM 741 N N . PRO A 1 102 ? 1.235 -7.248 -8.829 1.00 95.12 102 PRO A N 1
ATOM 742 C CA . PRO A 1 102 ? 0.152 -7.494 -7.880 1.00 95.12 102 PRO A CA 1
ATOM 743 C C . PRO A 1 102 ? 0.308 -8.823 -7.125 1.00 95.12 102 PRO A C 1
ATOM 745 O O . PRO A 1 102 ? 0.101 -8.886 -5.917 1.00 95.12 102 PRO A O 1
ATOM 748 N N . TYR A 1 103 ? 0.770 -9.875 -7.807 1.00 94.31 103 TYR A N 1
ATOM 749 C CA . TYR A 1 103 ? 1.021 -11.179 -7.189 1.00 94.31 103 TYR A CA 1
ATOM 750 C C . TYR A 1 103 ? 2.265 -11.197 -6.286 1.00 94.31 103 TYR A C 1
ATOM 752 O O . TYR A 1 103 ? 2.266 -11.906 -5.283 1.00 94.31 103 TYR A O 1
ATOM 760 N N . CYS A 1 104 ? 3.298 -10.396 -6.578 1.00 95.50 104 CYS A N 1
ATOM 761 C CA . CYS A 1 104 ? 4.497 -10.298 -5.736 1.00 95.50 104 CYS A CA 1
ATOM 762 C C . CYS A 1 104 ? 4.205 -9.672 -4.370 1.00 95.50 104 CYS A C 1
ATOM 764 O O . CYS A 1 104 ? 4.900 -9.976 -3.406 1.00 95.50 104 CYS A O 1
ATOM 766 N N . VAL A 1 105 ? 3.180 -8.822 -4.281 1.00 94.62 105 VAL A N 1
ATOM 767 C CA . VAL A 1 105 ? 2.715 -8.228 -3.016 1.00 94.62 105 VAL A CA 1
ATOM 768 C C . VAL A 1 105 ? 1.377 -8.804 -2.547 1.00 94.62 105 VAL A C 1
ATOM 770 O O . VAL A 1 105 ? 0.818 -8.336 -1.566 1.00 94.62 105 VAL A O 1
ATOM 773 N N . SER A 1 106 ? 0.882 -9.860 -3.206 1.00 93.12 106 SER A N 1
ATOM 774 C CA . SER A 1 106 ? -0.370 -10.552 -2.864 1.00 93.12 106 SER A CA 1
ATOM 775 C C . SER A 1 106 ? -1.609 -9.645 -2.784 1.00 93.12 106 SER A C 1
ATOM 777 O O . SER A 1 106 ? -2.509 -9.905 -1.986 1.00 93.12 106 SER A O 1
ATOM 779 N N . ILE A 1 107 ? -1.685 -8.614 -3.631 1.00 93.06 107 ILE A N 1
ATOM 780 C CA . ILE A 1 107 ? -2.817 -7.681 -3.686 1.00 93.06 107 ILE A CA 1
ATOM 781 C C . ILE A 1 107 ? -3.737 -7.999 -4.864 1.00 93.06 107 ILE A C 1
ATOM 783 O O . ILE A 1 107 ? -3.297 -8.305 -5.976 1.00 93.06 107 ILE A O 1
ATOM 787 N N . LYS A 1 108 ? -5.047 -7.897 -4.635 1.00 92.19 108 LYS A N 1
ATOM 788 C CA . LYS A 1 108 ? -6.052 -7.959 -5.700 1.00 92.19 108 LYS A CA 1
ATOM 789 C C . LYS A 1 108 ? -6.330 -6.546 -6.191 1.00 92.19 108 LYS A C 1
ATOM 791 O O . LYS A 1 108 ? -6.654 -5.662 -5.405 1.00 92.19 108 LYS A O 1
ATOM 796 N N . ILE A 1 109 ? -6.250 -6.333 -7.501 1.00 93.44 109 ILE A N 1
ATOM 797 C CA . ILE A 1 109 ? -6.566 -5.031 -8.093 1.00 93.44 109 ILE A CA 1
ATOM 798 C C . ILE A 1 109 ? -8.085 -4.835 -8.094 1.00 93.44 109 ILE A C 1
ATOM 800 O O . ILE A 1 109 ? -8.791 -5.315 -8.979 1.00 93.44 109 ILE A O 1
ATOM 804 N N . THR A 1 110 ? -8.592 -4.146 -7.071 1.00 95.19 110 THR A N 1
ATOM 805 C CA . THR A 1 110 ? -10.005 -3.766 -6.939 1.00 95.19 110 THR A CA 1
ATOM 806 C C . THR A 1 110 ? -10.233 -2.315 -7.376 1.00 95.19 110 THR A C 1
ATOM 808 O O . THR A 1 110 ? -9.299 -1.519 -7.478 1.00 95.19 110 THR A O 1
ATOM 811 N N . LYS A 1 111 ? -11.495 -1.920 -7.601 1.00 94.75 111 LYS A N 1
ATOM 812 C CA . LYS A 1 111 ? -11.836 -0.513 -7.896 1.00 94.75 111 LYS A CA 1
ATOM 813 C C . LYS A 1 111 ? -11.379 0.438 -6.783 1.00 94.75 111 LYS A C 1
ATOM 815 O O . LYS A 1 111 ? -11.019 1.577 -7.066 1.00 94.75 111 LYS A O 1
ATOM 820 N N . VAL A 1 112 ? -11.369 -0.020 -5.530 1.00 96.00 112 VAL A N 1
ATOM 821 C CA . VAL A 1 112 ? -10.928 0.778 -4.377 1.00 96.00 112 VAL A CA 1
ATOM 822 C C . VAL A 1 112 ? -9.427 1.047 -4.456 1.00 96.00 112 VAL A C 1
ATOM 824 O O . VAL A 1 112 ? -9.027 2.201 -4.363 1.00 96.00 112 VAL A O 1
ATOM 827 N N . VAL A 1 113 ? -8.617 0.018 -4.731 1.00 95.88 113 VAL A N 1
ATOM 828 C CA . VAL A 1 113 ? -7.159 0.141 -4.943 1.00 95.88 113 VAL A CA 1
ATOM 829 C C . VAL A 1 113 ? -6.847 1.176 -6.029 1.00 95.88 113 VAL A C 1
ATOM 831 O O . VAL A 1 113 ? -5.993 2.038 -5.836 1.00 95.88 113 VAL A O 1
ATOM 834 N N . LEU A 1 114 ? -7.576 1.132 -7.148 1.00 93.81 114 LEU A N 1
ATOM 835 C CA . LEU A 1 114 ? -7.370 2.054 -8.269 1.00 93.81 114 LEU A CA 1
ATOM 836 C C . LEU A 1 114 ? -7.839 3.486 -7.974 1.00 93.81 114 LEU A C 1
ATOM 838 O O . LEU A 1 114 ? -7.190 4.437 -8.391 1.00 93.81 114 LEU A O 1
ATOM 842 N N . SER A 1 115 ? -8.963 3.651 -7.272 1.00 94.69 115 SER A N 1
ATOM 843 C CA . SER A 1 115 ? -9.560 4.973 -7.023 1.00 94.69 115 SER A CA 1
ATOM 844 C C . SER A 1 115 ? -8.956 5.709 -5.829 1.00 94.69 115 SER A C 1
ATOM 846 O O . SER A 1 115 ? -8.876 6.934 -5.847 1.00 94.69 115 SER A O 1
ATOM 848 N N . LYS A 1 116 ? -8.541 4.984 -4.785 1.00 93.94 116 LYS A N 1
ATOM 849 C CA . LYS A 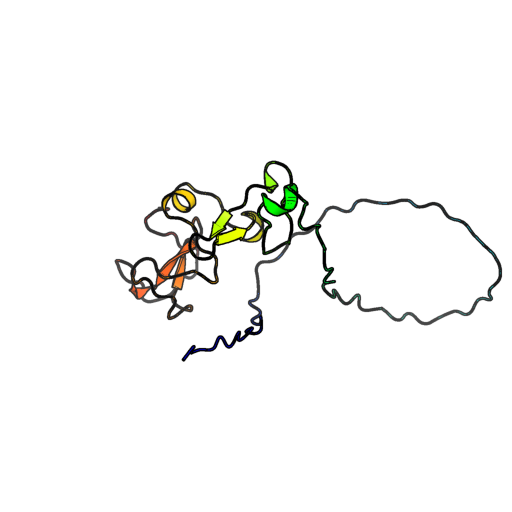1 116 ? -7.904 5.559 -3.590 1.00 93.94 116 LYS A CA 1
ATOM 850 C C . LYS A 1 116 ? -6.382 5.610 -3.692 1.00 93.94 116 LYS A C 1
ATOM 852 O O . LYS A 1 116 ? -5.756 6.371 -2.962 1.00 93.94 116 LYS A O 1
ATOM 857 N N . GLY A 1 117 ? -5.807 4.848 -4.619 1.00 94.38 117 GLY A N 1
ATOM 858 C CA . GLY A 1 117 ? -4.370 4.689 -4.761 1.00 94.38 117 GLY A CA 1
ATOM 859 C C . GLY A 1 117 ? -3.815 3.724 -3.717 1.00 94.38 117 GLY A C 1
ATOM 860 O O . GLY A 1 117 ? -4.160 3.769 -2.538 1.00 94.38 117 GLY A O 1
ATOM 861 N N . TRP A 1 118 ? -2.924 2.845 -4.157 1.00 96.19 118 TRP A N 1
ATOM 862 C CA . TRP A 1 118 ? -2.250 1.891 -3.285 1.00 96.19 118 TRP A CA 1
ATOM 863 C C . TRP A 1 118 ? -0.905 2.435 -2.803 1.00 96.19 118 TRP A C 1
ATOM 865 O O . TRP A 1 118 ? -0.201 3.130 -3.540 1.00 96.19 118 TRP A O 1
ATOM 875 N N . ARG A 1 119 ? -0.537 2.099 -1.564 1.00 97.00 119 ARG A N 1
ATOM 876 C CA . ARG A 1 119 ? 0.772 2.401 -0.973 1.00 97.00 119 ARG A CA 1
ATOM 877 C C . ARG A 1 119 ? 1.452 1.087 -0.604 1.00 97.00 119 ARG A C 1
ATOM 879 O O . ARG A 1 119 ? 0.806 0.192 -0.073 1.00 97.00 119 ARG A O 1
ATOM 886 N N . CYS A 1 120 ? 2.757 0.984 -0.848 1.00 96.75 120 CYS A N 1
ATOM 887 C CA . CYS A 1 120 ? 3.531 -0.166 -0.391 1.00 96.75 120 CYS A CA 1
ATOM 888 C C . CYS A 1 120 ? 3.663 -0.178 1.142 1.00 96.75 120 CYS A C 1
ATOM 890 O O . CYS A 1 120 ? 3.433 0.836 1.806 1.00 96.75 120 CYS A O 1
ATOM 892 N N . LEU A 1 121 ? 4.091 -1.310 1.710 1.00 93.00 121 LEU A N 1
ATOM 893 C CA . LEU A 1 121 ? 4.231 -1.483 3.164 1.00 93.00 121 LEU A CA 1
ATOM 894 C C . LEU A 1 121 ? 5.162 -0.444 3.810 1.00 93.00 121 LEU A C 1
ATOM 896 O O . LEU A 1 121 ? 4.911 -0.007 4.927 1.00 93.00 121 LEU A O 1
ATOM 900 N N . GLU A 1 122 ? 6.193 0.010 3.092 1.00 94.56 122 GLU A N 1
ATOM 901 C CA . GLU A 1 122 ? 7.124 1.042 3.578 1.00 94.56 122 GLU A CA 1
ATOM 902 C C . GLU A 1 122 ? 6.525 2.459 3.561 1.00 94.56 122 GLU A C 1
ATOM 904 O O . GLU A 1 122 ? 6.992 3.339 4.281 1.00 94.56 122 GLU A O 1
ATOM 909 N N . CYS A 1 123 ? 5.492 2.692 2.748 1.00 96.62 123 CYS A N 1
ATOM 910 C CA . CYS A 1 123 ? 4.800 3.979 2.619 1.00 96.62 123 CYS A CA 1
ATOM 911 C C . CYS A 1 123 ? 3.399 3.961 3.246 1.00 96.62 123 CYS A C 1
ATOM 913 O O . CYS A 1 123 ? 2.623 4.898 3.062 1.00 96.62 123 CYS A O 1
ATOM 915 N N . THR A 1 124 ? 3.033 2.883 3.938 1.00 95.81 124 THR A N 1
ATOM 916 C CA . THR A 1 124 ? 1.697 2.742 4.510 1.00 95.81 124 THR A CA 1
ATOM 917 C C . THR A 1 124 ? 1.526 3.713 5.676 1.00 95.81 124 THR A C 1
ATOM 919 O O . THR A 1 124 ? 2.344 3.773 6.591 1.00 95.81 124 THR A O 1
ATOM 922 N N . VAL A 1 125 ? 0.436 4.475 5.642 1.00 96.88 125 VAL A N 1
ATOM 923 C CA . VAL A 1 125 ? 0.033 5.425 6.684 1.00 96.88 125 VAL A CA 1
ATOM 924 C C . VAL A 1 125 ? -1.450 5.249 6.964 1.00 96.88 125 VAL A C 1
ATOM 926 O O . VAL A 1 125 ? -2.205 4.900 6.055 1.00 96.88 125 VAL A O 1
ATOM 929 N N . CYS A 1 126 ? -1.866 5.537 8.195 1.00 97.25 126 CYS A N 1
ATOM 930 C CA . CYS A 1 126 ? -3.275 5.551 8.560 1.00 97.25 126 CYS A CA 1
ATOM 931 C C . CYS A 1 126 ? -4.027 6.605 7.741 1.00 97.25 126 CYS A C 1
ATOM 933 O O . CYS A 1 126 ? -3.681 7.785 7.769 1.00 97.25 126 CYS A O 1
ATOM 935 N N . GLU A 1 127 ? -5.092 6.196 7.059 1.00 95.88 127 GLU A N 1
ATOM 936 C CA . GLU A 1 127 ? -5.852 7.059 6.151 1.00 95.88 127 GLU A CA 1
ATOM 937 C C . GLU A 1 127 ? -6.679 8.131 6.886 1.00 95.88 127 GLU A C 1
ATOM 939 O O . GLU A 1 127 ? -7.126 9.101 6.284 1.00 95.88 127 GLU A O 1
ATOM 944 N N . ALA A 1 128 ? -6.875 7.984 8.198 1.00 96.00 128 ALA A N 1
ATOM 945 C CA . ALA A 1 128 ? -7.581 8.967 9.017 1.00 96.00 128 ALA A CA 1
ATOM 946 C C . ALA A 1 128 ? -6.655 10.051 9.596 1.00 96.00 128 ALA A C 1
ATOM 948 O O . ALA A 1 128 ? -7.026 11.220 9.618 1.00 96.00 128 ALA A O 1
ATOM 949 N N . CYS A 1 129 ? -5.460 9.687 10.077 1.00 97.00 129 CYS A N 1
ATOM 950 C CA . CYS A 1 129 ? -4.556 10.630 10.752 1.00 97.00 129 CYS A CA 1
ATOM 951 C C . CYS A 1 129 ? -3.283 10.965 9.956 1.00 97.00 129 CYS A C 1
ATOM 953 O O . CYS A 1 129 ? -2.526 11.845 10.366 1.00 97.00 129 CYS A O 1
ATOM 955 N N . GLY A 1 130 ? -3.019 10.259 8.852 1.00 96.00 130 GLY A N 1
ATOM 956 C CA . GLY A 1 130 ? -1.856 10.453 7.983 1.00 96.00 130 GLY A CA 1
ATOM 957 C C . GLY A 1 130 ? -0.520 9.986 8.570 1.00 96.00 130 GLY A C 1
ATOM 958 O O . GLY A 1 130 ? 0.528 10.275 7.998 1.00 96.00 130 GLY A O 1
ATOM 959 N N . LYS A 1 131 ? -0.518 9.290 9.715 1.00 96.50 131 LYS A N 1
ATOM 960 C CA . LYS A 1 131 ? 0.704 8.869 10.424 1.00 96.50 131 LYS A CA 1
ATOM 961 C C . LYS A 1 131 ? 0.958 7.367 10.276 1.00 96.50 131 LYS A C 1
ATOM 963 O O . LYS A 1 131 ? 0.020 6.575 10.230 1.00 96.50 131 LYS A O 1
ATOM 968 N N . ALA A 1 132 ? 2.235 6.980 10.285 1.00 94.62 132 ALA A N 1
ATOM 969 C CA . ALA A 1 132 ? 2.707 5.587 10.327 1.00 94.62 132 ALA A CA 1
ATOM 970 C C . ALA A 1 132 ? 3.110 5.126 11.748 1.00 94.62 132 ALA A C 1
ATOM 972 O O . ALA A 1 132 ? 3.922 4.219 11.913 1.00 94.62 132 ALA A O 1
ATOM 973 N N . THR A 1 133 ? 2.608 5.791 12.792 1.00 94.62 133 THR A N 1
ATOM 974 C CA . THR A 1 133 ? 2.882 5.429 14.194 1.00 94.62 133 THR A CA 1
ATOM 975 C C . THR A 1 133 ? 2.204 4.109 14.570 1.00 94.62 133 THR A C 1
ATOM 977 O O . THR A 1 133 ? 1.354 3.632 13.831 1.00 94.62 133 THR A O 1
ATOM 980 N N . ASP A 1 134 ? 2.561 3.507 15.705 1.00 94.38 134 ASP A N 1
ATOM 981 C CA . ASP A 1 134 ? 1.876 2.335 16.284 1.00 94.38 134 ASP A CA 1
ATOM 982 C C . ASP A 1 134 ? 1.521 1.206 15.289 1.00 94.38 134 ASP A C 1
ATOM 984 O O . ASP A 1 134 ? 0.350 0.821 15.186 1.00 94.38 134 ASP A O 1
ATOM 988 N N . PRO A 1 135 ? 2.498 0.624 14.568 1.00 92.25 135 PRO A N 1
ATOM 989 C CA . PRO A 1 135 ? 2.222 -0.396 13.552 1.00 92.25 135 PRO A CA 1
ATOM 990 C C . PRO A 1 135 ? 1.474 -1.618 14.113 1.00 92.25 135 PRO A C 1
ATOM 992 O O . PRO A 1 135 ? 0.666 -2.214 13.414 1.00 92.25 135 PRO A O 1
ATOM 995 N N . GLY A 1 136 ? 1.655 -1.951 15.399 1.00 93.50 136 GLY A N 1
ATOM 996 C CA . GLY A 1 136 ? 0.926 -3.042 16.064 1.00 93.50 136 GLY A CA 1
ATOM 997 C C . GLY A 1 136 ? -0.580 -2.801 16.250 1.00 93.50 136 GLY A C 1
ATOM 998 O O . GLY A 1 136 ? -1.305 -3.728 16.600 1.00 93.50 136 GLY A O 1
ATOM 999 N N . ARG A 1 137 ? -1.062 -1.572 16.030 1.00 94.81 137 ARG A N 1
ATOM 1000 C CA . ARG A 1 137 ? -2.490 -1.208 16.028 1.00 94.81 137 ARG A CA 1
ATOM 1001 C C . ARG A 1 137 ? -2.949 -0.680 14.669 1.00 94.81 137 ARG A C 1
ATOM 1003 O O . ARG A 1 137 ? -4.052 -0.146 14.573 1.00 94.81 137 ARG A O 1
ATOM 1010 N N . LEU A 1 138 ? -2.117 -0.784 13.636 1.00 95.94 138 LEU A N 1
ATOM 1011 C CA . LEU A 1 138 ? -2.454 -0.370 12.282 1.00 95.94 138 LEU A CA 1
ATOM 1012 C C . LEU A 1 138 ? -3.068 -1.563 11.541 1.00 95.94 138 LEU A C 1
ATOM 1014 O O . LEU A 1 138 ? -2.390 -2.540 11.241 1.00 95.94 138 LEU A O 1
ATOM 1018 N N . LEU A 1 139 ? -4.368 -1.491 11.277 1.00 96.38 139 LEU A N 1
ATOM 1019 C CA . LEU A 1 139 ? -5.092 -2.497 10.506 1.00 96.38 139 LEU A CA 1
ATOM 1020 C C . LEU A 1 139 ? -4.909 -2.230 9.020 1.00 96.38 139 LEU A C 1
ATOM 1022 O O . LEU A 1 139 ? -4.987 -1.076 8.610 1.00 96.38 139 LEU A O 1
ATOM 1026 N N . LEU A 1 140 ? -4.728 -3.281 8.224 1.00 95.94 140 LEU A N 1
ATOM 1027 C CA . LEU A 1 140 ? -4.773 -3.229 6.764 1.00 95.94 140 LEU A CA 1
ATOM 1028 C C . LEU A 1 140 ? -6.042 -3.936 6.293 1.00 95.94 140 LEU A C 1
ATOM 1030 O O . LEU A 1 140 ? -6.399 -4.990 6.814 1.00 95.94 140 LEU A O 1
ATOM 1034 N N . CYS A 1 141 ? -6.732 -3.350 5.319 1.00 96.44 141 CYS A N 1
ATOM 1035 C CA . CYS A 1 141 ? -7.894 -3.982 4.710 1.00 96.44 141 CYS A CA 1
ATOM 1036 C C . CYS A 1 141 ? -7.477 -5.162 3.824 1.00 96.44 141 CYS A C 1
ATOM 1038 O O . CYS A 1 141 ? -6.696 -4.971 2.898 1.00 96.44 141 CYS A O 1
ATOM 1040 N N . ASP A 1 142 ? -8.101 -6.328 4.008 1.00 94.75 142 ASP A N 1
ATOM 1041 C CA . ASP A 1 142 ? -7.778 -7.551 3.249 1.00 94.75 142 ASP A CA 1
ATOM 1042 C C . ASP A 1 142 ? -7.988 -7.448 1.721 1.00 94.75 142 ASP A C 1
ATOM 1044 O O . ASP A 1 142 ? -7.440 -8.252 0.968 1.00 94.75 142 ASP A O 1
ATOM 1048 N N . ASP A 1 143 ? -8.796 -6.487 1.254 1.00 94.75 143 ASP A N 1
ATOM 1049 C CA . ASP A 1 143 ? -9.152 -6.333 -0.165 1.00 94.75 143 ASP A CA 1
ATOM 1050 C C . ASP A 1 143 ? -8.442 -5.162 -0.865 1.00 94.75 143 ASP A C 1
ATOM 1052 O O . ASP A 1 143 ? -8.433 -5.103 -2.098 1.00 94.75 143 ASP A O 1
ATOM 1056 N N . CYS A 1 144 ? -7.901 -4.193 -0.119 1.00 95.50 144 CYS A N 1
ATOM 1057 C CA . CYS A 1 144 ? -7.335 -2.982 -0.723 1.00 95.50 144 CYS A CA 1
ATOM 1058 C C . CYS A 1 144 ? -6.094 -2.405 -0.037 1.00 95.50 144 CYS A C 1
ATOM 1060 O O . CYS A 1 144 ? -5.598 -1.382 -0.505 1.00 95.50 144 CYS A O 1
ATOM 1062 N N . ASP A 1 145 ? -5.615 -3.010 1.053 1.00 96.00 145 ASP A N 1
ATOM 1063 C CA . ASP A 1 145 ? -4.475 -2.561 1.869 1.00 96.00 145 ASP A CA 1
ATOM 1064 C C . ASP A 1 145 ? -4.578 -1.139 2.451 1.00 96.00 145 ASP A C 1
ATOM 1066 O O . ASP A 1 145 ? -3.656 -0.679 3.127 1.00 96.00 145 ASP A O 1
ATOM 1070 N N . ILE A 1 146 ? -5.703 -0.432 2.270 1.00 95.50 146 ILE A N 1
ATOM 1071 C CA . ILE A 1 146 ? -5.935 0.838 2.967 1.00 95.50 146 ILE A CA 1
ATOM 1072 C C . ILE A 1 146 ? -5.916 0.559 4.463 1.00 95.50 146 ILE A C 1
ATOM 1074 O O . ILE A 1 146 ? -6.600 -0.352 4.947 1.00 95.50 146 ILE A O 1
ATOM 1078 N N . SER A 1 147 ? -5.141 1.366 5.181 1.00 96.19 147 SER A N 1
ATOM 1079 C CA . SER A 1 147 ? -4.871 1.140 6.585 1.00 96.19 147 SER A CA 1
ATOM 1080 C C . SER A 1 147 ? -5.460 2.202 7.499 1.00 96.19 147 SER A C 1
ATOM 1082 O O . SER A 1 147 ? -5.606 3.372 7.141 1.00 96.19 147 SER A O 1
ATOM 1084 N N . TYR A 1 148 ? -5.809 1.769 8.704 1.00 97.50 148 TYR A N 1
ATOM 1085 C CA . TYR A 1 148 ? -6.359 2.611 9.758 1.00 97.50 148 TYR A CA 1
ATOM 1086 C C . TYR A 1 148 ? -5.843 2.130 11.106 1.00 97.50 148 TYR A C 1
ATOM 1088 O O . TYR A 1 148 ? -5.784 0.928 11.363 1.00 97.50 148 TYR A O 1
ATOM 1096 N N . HIS A 1 149 ? -5.502 3.051 12.005 1.00 97.81 149 HIS A N 1
ATOM 1097 C CA . HIS A 1 149 ? -5.316 2.673 13.403 1.00 97.81 149 HIS A CA 1
ATOM 1098 C C . HIS A 1 149 ? -6.637 2.207 13.995 1.00 97.81 149 HIS A C 1
ATOM 1100 O O . HIS A 1 149 ? -7.673 2.804 13.700 1.00 97.81 149 HIS A O 1
ATOM 1106 N N . THR A 1 150 ? -6.603 1.218 14.891 1.00 97.12 150 THR A N 1
ATOM 1107 C CA . THR A 1 150 ? -7.811 0.739 15.585 1.00 97.12 150 THR A CA 1
ATOM 1108 C C . THR A 1 150 ? -8.588 1.890 16.234 1.00 97.12 150 THR A C 1
ATOM 1110 O O . THR A 1 150 ? -9.810 1.927 16.161 1.00 97.12 150 THR A O 1
ATOM 1113 N N . TYR A 1 151 ? -7.880 2.875 16.793 1.00 96.94 151 TYR A N 1
ATOM 1114 C CA . TYR A 1 151 ? -8.456 4.042 17.463 1.00 96.94 151 TYR A CA 1
ATOM 1115 C C . TYR A 1 151 ? -8.839 5.204 16.533 1.00 96.94 151 TYR A C 1
ATOM 1117 O O . TYR A 1 151 ? -9.499 6.136 16.978 1.00 96.94 151 TYR A O 1
ATOM 1125 N N . CYS A 1 152 ? -8.419 5.182 15.265 1.00 97.19 152 CYS A N 1
ATOM 1126 C CA . CYS A 1 152 ? -8.806 6.192 14.274 1.00 97.19 152 CYS A CA 1
ATOM 1127 C C . CYS A 1 152 ? -10.035 5.784 13.448 1.00 97.19 152 CYS A C 1
ATOM 1129 O O . CYS A 1 152 ? -10.453 6.530 12.563 1.00 97.19 152 CYS A O 1
ATOM 1131 N N . LEU A 1 153 ? -10.574 4.589 13.690 1.00 95.81 153 LEU A N 1
ATOM 1132 C CA . LEU A 1 153 ? -11.833 4.139 13.113 1.00 95.81 153 LEU A CA 1
ATOM 1133 C C . LEU A 1 153 ? -13.024 4.817 13.797 1.00 95.81 153 LEU A C 1
ATOM 1135 O O . LEU A 1 153 ? -12.918 5.286 14.927 1.00 95.81 153 LEU A O 1
ATOM 1139 N N . ASP A 1 154 ? -14.162 4.813 13.109 1.00 92.00 154 ASP A N 1
ATOM 1140 C CA . ASP A 1 154 ? -15.444 5.274 13.635 1.00 92.00 154 ASP A CA 1
ATOM 1141 C C . ASP A 1 154 ? -16.503 4.170 13.438 1.00 92.00 154 ASP A C 1
ATOM 1143 O O . ASP A 1 154 ? -16.884 3.904 12.291 1.00 92.00 154 ASP A O 1
ATOM 1147 N N . PRO A 1 155 ? -16.929 3.464 14.506 1.00 94.44 155 PRO A N 1
ATOM 1148 C CA . PRO A 1 155 ? -16.464 3.600 15.890 1.00 94.44 155 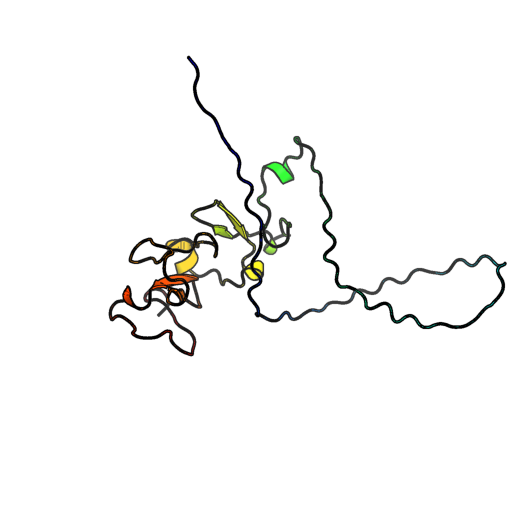PRO A CA 1
ATOM 1149 C C . PRO A 1 155 ? -15.033 3.047 16.114 1.00 94.44 155 PRO A C 1
ATOM 1151 O O . PRO A 1 155 ? -14.611 2.124 15.408 1.00 94.44 155 PRO A O 1
ATOM 1154 N N . PRO A 1 156 ? -14.289 3.546 17.125 1.00 95.62 156 PRO A N 1
ATOM 1155 C CA . PRO A 1 156 ? -12.959 3.039 17.462 1.00 95.62 156 PRO A CA 1
ATOM 1156 C C . PRO A 1 156 ? -12.976 1.580 17.933 1.00 95.62 156 PRO A C 1
ATOM 1158 O O . PRO A 1 156 ? -13.803 1.179 18.754 1.00 95.62 156 PRO A O 1
ATOM 1161 N N . LEU A 1 157 ? -11.998 0.793 17.487 1.00 95.06 157 LEU A N 1
ATOM 1162 C CA . LEU A 1 157 ? -11.766 -0.570 17.960 1.00 95.06 157 LEU A CA 1
ATOM 1163 C C . LEU A 1 157 ? -10.758 -0.582 19.117 1.00 95.06 157 LEU A C 1
ATOM 1165 O O . LEU A 1 157 ? -9.664 -0.023 19.028 1.00 95.06 157 LEU A O 1
ATOM 1169 N N . GLN A 1 158 ? -11.106 -1.281 20.199 1.00 91.12 158 GLN A N 1
ATOM 1170 C CA . GLN A 1 158 ? -10.233 -1.426 21.372 1.00 91.12 158 GLN A CA 1
ATOM 1171 C C . GLN A 1 158 ? -9.080 -2.409 21.137 1.00 91.12 158 GLN A C 1
ATOM 1173 O O . GLN A 1 158 ? -8.010 -2.279 21.727 1.00 91.12 158 GLN A O 1
ATOM 117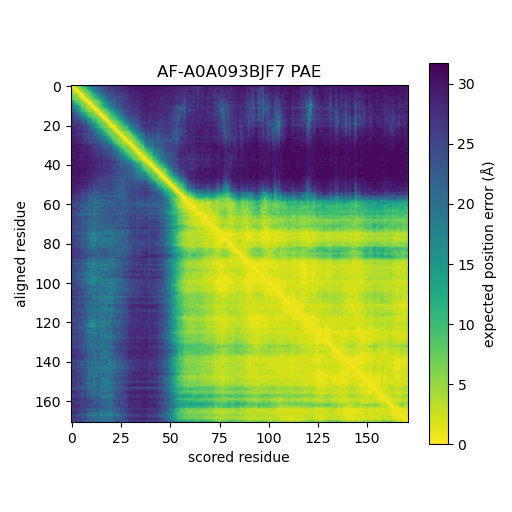8 N N . THR A 1 159 ? -9.289 -3.405 20.273 1.00 91.50 159 THR A N 1
ATOM 1179 C CA . THR A 1 159 ? -8.307 -4.454 19.979 1.00 91.50 159 THR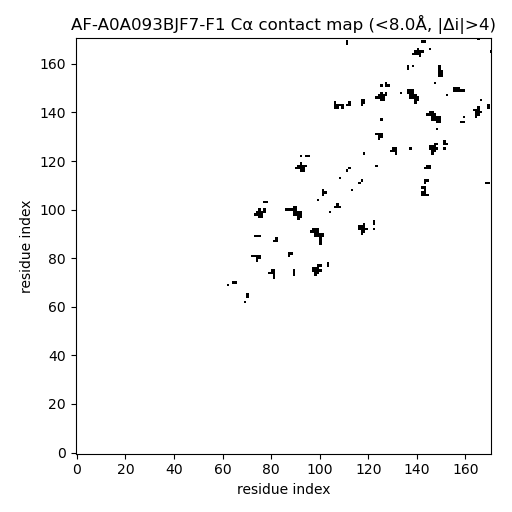 A CA 1
ATOM 1180 C C . THR A 1 159 ? -8.273 -4.765 18.487 1.00 91.50 159 THR A C 1
ATOM 1182 O O . THR A 1 159 ? -9.225 -4.481 17.759 1.00 91.50 159 THR A O 1
ATOM 1185 N N . VAL A 1 160 ? -7.159 -5.337 18.030 1.00 93.94 160 VAL A N 1
ATOM 1186 C CA . VAL A 1 160 ? -7.018 -5.843 16.661 1.00 93.94 160 VAL A CA 1
ATOM 1187 C C . VAL A 1 160 ? -7.945 -7.057 16.482 1.00 93.94 160 VAL A C 1
ATOM 1189 O O . VAL A 1 160 ? -7.874 -7.983 17.297 1.00 93.94 160 VAL A O 1
ATOM 1192 N N . PRO A 1 161 ? -8.815 -7.086 15.453 1.00 93.69 161 PRO A N 1
ATOM 1193 C CA . PRO A 1 161 ? -9.664 -8.240 15.172 1.00 93.69 161 PRO A CA 1
ATOM 1194 C C . PRO A 1 161 ? -8.839 -9.515 14.957 1.00 93.69 161 PRO A C 1
ATOM 1196 O O . PRO A 1 161 ? -7.794 -9.487 14.317 1.00 93.69 161 PRO A O 1
ATOM 1199 N N . LYS A 1 162 ? -9.317 -10.658 15.467 1.00 89.56 162 LYS A N 1
ATOM 1200 C CA . LYS A 1 162 ? -8.624 -11.955 15.313 1.00 89.56 162 LYS A CA 1
ATOM 1201 C C . LYS A 1 162 ? -8.736 -12.558 13.904 1.00 89.56 162 LYS A C 1
ATOM 1203 O O . LYS A 1 162 ? -8.040 -13.521 13.606 1.00 89.56 162 LYS A O 1
ATOM 1208 N N . GLY A 1 163 ? -9.648 -12.046 13.080 1.00 91.38 163 GLY A N 1
ATOM 1209 C CA . GLY A 1 163 ? -9.922 -12.531 11.729 1.00 91.38 163 GLY A CA 1
ATOM 1210 C C . GLY A 1 163 ? -9.716 -11.446 10.679 1.00 91.38 163 GLY A C 1
ATOM 1211 O O . GLY A 1 163 ? -9.116 -10.410 10.957 1.00 91.38 163 GLY A O 1
ATOM 1212 N N . GLY A 1 164 ? -10.242 -11.696 9.480 1.00 92.38 164 GLY A N 1
ATOM 1213 C CA . GLY A 1 164 ? -10.189 -10.728 8.392 1.00 92.38 164 GLY A CA 1
ATOM 1214 C C . GLY A 1 164 ? -10.901 -9.420 8.735 1.00 92.38 164 GLY A C 1
ATOM 1215 O O . GLY A 1 164 ? -11.905 -9.408 9.456 1.00 92.38 164 GLY A O 1
ATOM 1216 N N . TRP A 1 165 ? -10.376 -8.320 8.211 1.00 95.38 165 TRP A N 1
ATOM 1217 C CA . TRP A 1 165 ? -10.928 -6.986 8.398 1.00 95.38 165 TRP A CA 1
ATOM 1218 C C . TRP A 1 165 ? -11.015 -6.255 7.060 1.00 95.38 165 TRP A C 1
ATOM 1220 O O . TRP A 1 165 ? -10.088 -6.256 6.245 1.00 95.38 165 TRP A O 1
ATOM 1230 N N . LYS A 1 166 ? -12.154 -5.596 6.839 1.00 95.81 166 LYS A N 1
ATOM 1231 C CA . LYS A 1 166 ? -12.414 -4.800 5.642 1.00 95.81 166 LYS A CA 1
ATOM 1232 C C . LYS A 1 166 ? -12.732 -3.366 6.026 1.00 95.81 166 LYS A C 1
ATOM 1234 O O . LYS A 1 166 ? -13.463 -3.119 6.981 1.00 95.81 166 LYS A O 1
ATOM 1239 N N . CYS A 1 167 ? -12.191 -2.419 5.266 1.00 94.81 167 CYS A N 1
ATOM 1240 C CA . CYS A 1 167 ? -12.505 -1.010 5.449 1.00 94.81 167 CYS A CA 1
ATOM 1241 C C . CYS A 1 167 ? -13.893 -0.673 4.884 1.00 94.81 167 CYS A C 1
ATOM 1243 O O . CYS A 1 167 ? -14.442 -1.412 4.066 1.00 94.81 167 CYS A O 1
ATOM 1245 N N . LYS A 1 168 ? -14.412 0.507 5.244 1.00 94.00 168 LYS A N 1
ATOM 1246 C CA . LYS A 1 168 ? -15.726 1.013 4.807 1.00 94.00 168 LYS A CA 1
ATOM 1247 C C . LYS A 1 168 ? -15.929 1.122 3.287 1.00 94.00 168 LYS A C 1
ATOM 1249 O O . LYS A 1 168 ? -17.046 1.330 2.843 1.00 94.00 168 LYS A O 1
ATOM 1254 N N . TRP A 1 169 ? -14.855 1.057 2.500 1.00 94.62 169 TRP A N 1
ATOM 1255 C CA . TRP A 1 169 ? -14.909 1.133 1.036 1.00 94.62 169 TRP A CA 1
ATOM 1256 C C . TRP A 1 169 ? -15.049 -0.242 0.370 1.00 94.62 169 TRP A C 1
ATOM 1258 O O . TRP A 1 169 ? -15.366 -0.307 -0.814 1.00 94.62 169 TRP A O 1
ATOM 1268 N N . CYS A 1 170 ? -14.765 -1.319 1.109 1.00 94.50 170 CYS A N 1
ATOM 1269 C CA . CYS A 1 170 ? -14.755 -2.702 0.622 1.00 94.50 170 CYS A CA 1
ATOM 1270 C C . CYS A 1 170 ? -15.897 -3.553 1.204 1.00 94.50 170 CYS A C 1
ATOM 1272 O O . CYS A 1 170 ? -15.943 -4.757 0.937 1.00 94.50 170 CYS A O 1
ATOM 1274 N N . VAL A 1 171 ? -16.763 -2.949 2.024 1.00 91.75 171 VAL A N 1
ATOM 1275 C CA . VAL A 1 171 ? -17.978 -3.555 2.594 1.00 91.75 171 VAL A CA 1
ATOM 1276 C C . VAL A 1 171 ? -19.224 -3.063 1.879 1.00 91.75 171 VAL A C 1
ATOM 1278 O O . VAL A 1 171 ? -19.177 -1.940 1.328 1.00 91.75 171 VAL A O 1
#

InterPro domains:
  IPR001965 Zinc finger, PHD-type [SM00249] (75-124)
  IPR001965 Zinc finger, PHD-type [SM00249] (125-171)
  IPR011011 Zinc finger, FYVE/PHD-type [SSF57903] (67-125)
  IPR011011 Zinc finger, FYVE/PHD-type [SSF57903] (116-171)
  IPR013083 Zinc finger, RING/FYVE/PHD-type [G3DSA:3.30.40.10] (71-125)
  IPR013083 Zinc finger, RING/FYVE/PHD-type [G3DSA:3.30.40.10] (126-171)
  IPR019787 Zinc finger, PHD-finger [PF00628] (76-123)
  IPR019787 Zinc finger, PHD-finger [PF00628] (126-170)
  IPR019787 Zinc finger, PHD-finger [PS50016] (73-126)
  IPR019787 Zinc finger, PHD-finger [PS50016] (123-171)

Radius of gyration: 24.21 Å; Cα contacts (8 Å, |Δi|>4): 155; chains: 1; bounding box: 60×77×46 Å

pLDDT: mean 76.41, std 25.11, range [32.5, 97.81]

Nearest PDB structures (foldseek):
  5szb-assembly1_A  TM=8.317E-01  e=1.722E-09  Homo sapiens
  2ysm-assembly1_A  TM=8.047E-01  e=1.955E-09  Homo sapiens
  5vdc-assembly1_A  TM=8.251E-01  e=4.382E-08  Homo sapiens
  4q6f-assembly4_D  TM=9.273E-01  e=3.829E-04  Homo sapiens
  6fhq-assembly1_A  TM=9.278E-01  e=4.935E-04  Homo sapiens

Foldseek 3Di:
DDDDDDDPPPDDDDDDDDDDDDDDDDDDDDDDDDDDDDDDDDDDDDDPPPPPDPPDDDDDDDDDPPPPVVVPAAAAPQPRHCDDDPQNDWAAAPPPRHTHRCVSQVADDDPCCVPVPAHDPVCAAAPQPRHPPDVVQWDAAPHRGRIHGQVSDVVRHPHDDPDHDHDPVRD

Organism: Tauraco erythrolophus (NCBI:txid121530)

Sequence (171 aa):
GRGSGFPGKRRPRGAGLSGRGGRGRSKLKNGVGTVVIPGVTTMDISSNKDEEENSMHNTVVLFSNSDKFTLHQDMCVVCGSFGQGAEGRLLACSQCGQCYHPYCVSIKITKVVLSKGWRCLECTVCEACGKATDPGRLLLCDDCDISYHTYCLDPPLQTVPKGGWKCKWCV